Protein AF-A0A2H5Z7C3-F1 (afdb_monomer)

Structure (mmCIF, N/CA/C/O backbone):
data_AF-A0A2H5Z7C3-F1
#
_entry.id   AF-A0A2H5Z7C3-F1
#
loop_
_atom_site.group_PDB
_atom_site.id
_atom_site.type_symbol
_atom_site.label_atom_id
_atom_site.label_alt_id
_atom_site.label_comp_id
_atom_site.label_asym_id
_atom_site.label_entity_id
_atom_site.label_seq_id
_atom_site.pdbx_PDB_ins_code
_atom_site.Cartn_x
_atom_site.Cartn_y
_atom_site.Cartn_z
_atom_site.occupancy
_atom_site.B_iso_or_equiv
_atom_site.auth_seq_id
_atom_site.auth_comp_id
_atom_site.auth_asym_id
_atom_site.auth_atom_id
_atom_site.pdbx_PDB_model_num
ATOM 1 N N . MET A 1 1 ? 13.217 -42.575 -13.765 1.00 55.28 1 MET A N 1
ATOM 2 C CA . MET A 1 1 ? 12.444 -41.443 -13.222 1.00 55.28 1 MET A CA 1
ATOM 3 C C . MET A 1 1 ? 13.321 -40.221 -13.405 1.00 55.28 1 MET A C 1
ATOM 5 O O . MET A 1 1 ? 14.367 -40.145 -12.776 1.00 55.28 1 MET A O 1
ATOM 9 N N . THR A 1 2 ? 13.021 -39.398 -14.406 1.00 44.12 2 THR A N 1
ATOM 10 C CA . THR A 1 2 ? 13.856 -38.245 -14.769 1.00 44.12 2 THR A CA 1
ATOM 11 C C . THR A 1 2 ? 13.688 -37.165 -13.697 1.00 44.12 2 THR A C 1
ATOM 13 O O . THR A 1 2 ? 12.546 -36.944 -13.284 1.00 44.12 2 THR A O 1
ATOM 16 N N . PRO A 1 3 ? 14.763 -36.519 -13.212 1.00 57.31 3 PRO A N 1
ATOM 17 C CA . PRO A 1 3 ? 14.633 -35.403 -12.284 1.00 57.31 3 PRO A CA 1
ATOM 18 C C . PRO A 1 3 ? 13.813 -34.296 -12.949 1.00 57.31 3 PRO A C 1
ATOM 20 O O . PRO A 1 3 ? 14.084 -33.928 -14.091 1.00 57.31 3 PRO A O 1
ATOM 23 N N . ILE A 1 4 ? 12.790 -33.800 -12.256 1.00 62.28 4 ILE A N 1
ATOM 24 C CA . ILE A 1 4 ? 12.065 -32.608 -12.690 1.00 62.28 4 ILE A CA 1
ATOM 25 C C . ILE A 1 4 ? 12.987 -31.425 -12.400 1.00 62.28 4 ILE A C 1
ATOM 27 O O . ILE A 1 4 ? 13.224 -31.096 -11.239 1.00 62.28 4 ILE A O 1
ATOM 31 N N . GLU A 1 5 ? 13.528 -30.803 -13.444 1.00 51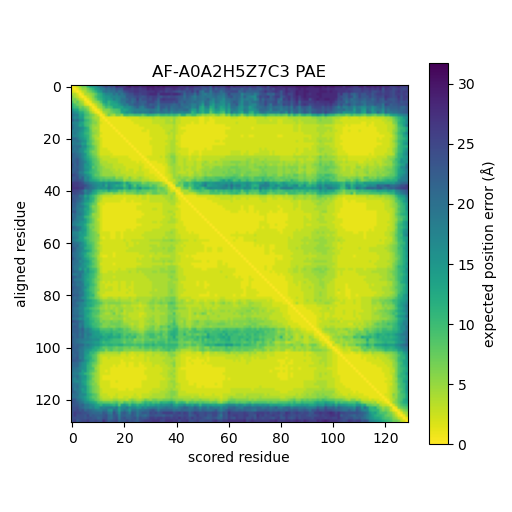.31 5 GLU A N 1
ATOM 32 C CA . GLU A 1 5 ? 14.161 -29.494 -13.316 1.00 51.31 5 GLU A CA 1
ATOM 33 C C . GLU A 1 5 ? 13.067 -28.463 -13.029 1.00 51.31 5 GLU A C 1
ATOM 35 O O . GLU A 1 5 ? 12.273 -28.105 -13.899 1.00 51.31 5 GLU A O 1
ATOM 40 N N . VAL A 1 6 ? 12.992 -28.006 -11.779 1.00 53.50 6 VAL A N 1
ATOM 41 C CA . VAL A 1 6 ? 12.143 -26.875 -11.399 1.00 53.50 6 VAL A CA 1
ATOM 42 C C . VAL A 1 6 ? 12.876 -25.611 -11.829 1.00 53.50 6 VAL A C 1
ATOM 44 O O . VAL A 1 6 ? 13.709 -25.080 -11.098 1.00 53.50 6 VAL A O 1
ATOM 47 N N . THR A 1 7 ? 12.616 -25.140 -13.048 1.00 42.62 7 THR A N 1
ATOM 48 C CA . THR A 1 7 ? 13.072 -23.809 -13.454 1.00 42.62 7 THR A CA 1
ATOM 49 C C . THR A 1 7 ? 12.367 -22.786 -12.559 1.00 42.62 7 THR A C 1
ATOM 51 O O . THR A 1 7 ? 11.131 -22.813 -12.512 1.00 42.62 7 THR A O 1
ATOM 54 N N . PRO A 1 8 ? 13.090 -21.906 -11.837 1.00 47.22 8 PRO A N 1
ATOM 55 C CA . PRO A 1 8 ? 12.450 -20.872 -11.038 1.00 47.22 8 PRO A CA 1
ATOM 56 C C . PRO A 1 8 ? 11.611 -20.003 -11.975 1.00 47.22 8 PRO A C 1
ATOM 58 O O . PRO A 1 8 ? 12.139 -19.335 -12.864 1.00 47.22 8 PRO A O 1
ATOM 61 N N . GLN A 1 9 ? 10.289 -20.075 -11.822 1.00 53.28 9 GLN A N 1
ATOM 62 C CA . GLN A 1 9 ? 9.392 -19.164 -12.517 1.00 53.28 9 GLN A CA 1
ATOM 63 C C . GLN A 1 9 ? 9.638 -17.761 -11.953 1.00 53.28 9 GLN A C 1
ATOM 65 O O . GLN A 1 9 ? 9.841 -17.634 -10.740 1.00 53.28 9 GLN A O 1
ATOM 70 N N . PRO A 1 10 ? 9.634 -16.711 -12.792 1.00 55.62 10 PRO A N 1
ATOM 71 C CA . PRO A 1 10 ? 9.623 -15.345 -12.294 1.00 55.62 10 PRO A CA 1
ATOM 72 C C . PRO A 1 10 ? 8.508 -15.211 -11.247 1.00 55.62 10 PRO A C 1
ATOM 74 O O . PRO A 1 10 ? 7.418 -15.745 -11.482 1.00 55.62 10 PRO A O 1
ATOM 77 N N . PRO A 1 11 ? 8.751 -14.550 -10.101 1.00 63.28 11 PRO A N 1
ATOM 78 C CA . PRO A 1 11 ? 7.689 -14.285 -9.144 1.00 63.28 11 PRO A CA 1
ATOM 79 C C . PRO A 1 11 ? 6.536 -13.605 -9.879 1.00 63.28 11 PRO A C 1
ATOM 81 O O . PRO A 1 11 ? 6.747 -12.624 -10.594 1.00 63.28 11 PRO A O 1
ATOM 84 N N . ASP A 1 12 ? 5.334 -14.154 -9.739 1.00 86.06 12 ASP A N 1
ATOM 85 C CA . ASP A 1 12 ? 4.144 -13.573 -10.345 1.00 86.06 12 ASP A CA 1
ATOM 86 C C . ASP A 1 12 ? 3.819 -12.269 -9.594 1.00 86.06 12 ASP A C 1
ATOM 88 O O . ASP A 1 12 ? 3.279 -12.285 -8.482 1.00 86.06 12 ASP A O 1
ATOM 92 N N . ILE A 1 13 ? 4.243 -11.141 -10.181 1.00 92.00 13 ILE A N 1
ATOM 93 C CA . ILE A 1 13 ? 4.054 -9.786 -9.642 1.00 92.00 13 ILE A CA 1
ATOM 94 C C . ILE A 1 13 ? 2.567 -9.534 -9.389 1.00 92.00 13 ILE A C 1
ATOM 96 O O . ILE A 1 13 ? 2.222 -8.966 -8.353 1.00 92.00 13 ILE A O 1
ATOM 100 N N . ASP A 1 14 ? 1.688 -10.005 -10.276 1.00 93.69 14 ASP A N 1
ATOM 101 C CA . ASP A 1 14 ? 0.245 -9.812 -10.163 1.00 93.69 14 ASP A CA 1
ATOM 102 C C . ASP A 1 14 ? -0.296 -10.579 -8.954 1.00 93.69 14 ASP A C 1
ATOM 104 O O . ASP A 1 14 ? -1.051 -10.030 -8.149 1.00 93.69 14 ASP A O 1
ATOM 108 N N . GLN A 1 15 ? 0.140 -11.828 -8.755 1.00 95.25 15 GLN A N 1
ATOM 109 C CA . GLN A 1 15 ? -0.218 -12.592 -7.555 1.00 95.25 15 GLN A CA 1
ATOM 110 C C . GLN A 1 15 ? 0.326 -11.958 -6.276 1.00 95.25 15 GLN A C 1
ATOM 112 O O . GLN A 1 15 ? -0.356 -11.961 -5.246 1.00 95.25 15 GLN A O 1
ATOM 117 N N . ARG A 1 16 ? 1.553 -11.428 -6.297 1.00 96.19 16 ARG A N 1
ATOM 118 C CA . ARG A 1 16 ? 2.145 -10.787 -5.118 1.00 96.19 16 ARG A CA 1
ATOM 119 C C . ARG A 1 16 ? 1.429 -9.479 -4.782 1.00 96.19 16 ARG A C 1
ATOM 121 O O . ARG A 1 16 ? 1.038 -9.295 -3.630 1.00 96.19 16 ARG A O 1
ATOM 128 N N . ALA A 1 17 ? 1.158 -8.638 -5.777 1.00 97.50 17 ALA A N 1
ATOM 129 C CA . ALA A 1 17 ? 0.359 -7.425 -5.626 1.00 97.50 17 ALA A CA 1
ATOM 130 C C . ALA A 1 17 ? -1.066 -7.745 -5.148 1.00 97.50 17 ALA A C 1
ATOM 132 O O . ALA A 1 17 ? -1.568 -7.097 -4.231 1.00 97.50 17 ALA A O 1
ATOM 133 N N . LEU A 1 18 ? -1.698 -8.799 -5.678 1.00 97.19 18 LEU A N 1
ATOM 134 C CA . LEU A 1 18 ? -3.013 -9.250 -5.222 1.00 97.19 18 LEU A CA 1
ATOM 135 C C . LEU A 1 18 ? -2.993 -9.681 -3.749 1.00 97.19 18 LEU A C 1
ATOM 137 O O . LEU A 1 18 ? -3.909 -9.333 -3.004 1.00 97.19 18 LEU A O 1
ATOM 141 N N . ARG A 1 19 ? -1.954 -10.397 -3.297 1.00 97.56 19 ARG A N 1
ATOM 142 C CA . ARG A 1 19 ? -1.803 -10.752 -1.875 1.00 97.56 19 ARG A CA 1
ATOM 143 C C . ARG A 1 19 ? -1.698 -9.510 -0.991 1.00 97.56 19 ARG A C 1
ATOM 145 O O . ARG A 1 19 ? -2.402 -9.438 0.015 1.00 97.56 19 ARG A O 1
ATOM 152 N N . VAL A 1 20 ? -0.901 -8.516 -1.388 1.00 98.25 20 VAL A N 1
ATOM 153 C CA . VAL A 1 20 ? -0.799 -7.228 -0.675 1.00 98.25 20 VAL A CA 1
ATOM 154 C C . VAL A 1 20 ? -2.150 -6.512 -0.639 1.00 98.25 20 VAL A C 1
ATOM 156 O O . VAL A 1 20 ? -2.587 -6.069 0.420 1.00 98.25 20 VAL A O 1
ATOM 159 N N . PHE A 1 21 ? -2.856 -6.448 -1.769 1.00 96.94 21 PHE A N 1
ATOM 160 C CA . PHE A 1 21 ? -4.183 -5.841 -1.863 1.00 96.94 21 PHE A CA 1
ATOM 161 C C . PHE A 1 21 ? -5.202 -6.511 -0.927 1.00 96.94 21 PHE A C 1
ATOM 163 O O . PHE A 1 21 ? -5.935 -5.833 -0.206 1.00 96.94 21 PHE A O 1
ATOM 170 N N . LEU A 1 22 ? -5.239 -7.845 -0.899 1.00 96.44 22 LEU A N 1
ATOM 171 C CA . LEU A 1 22 ? -6.145 -8.596 -0.030 1.00 96.44 22 LEU A CA 1
ATOM 172 C C . LEU A 1 22 ? -5.787 -8.429 1.451 1.00 96.44 22 LEU A C 1
ATOM 174 O O . LEU A 1 22 ? -6.689 -8.211 2.262 1.00 96.44 22 LEU A O 1
ATOM 178 N N . LYS A 1 23 ? -4.495 -8.448 1.805 1.00 97.38 23 LYS A N 1
ATOM 179 C CA . LYS A 1 23 ? -4.054 -8.163 3.178 1.00 97.38 23 LYS A CA 1
ATOM 180 C C . LYS A 1 23 ? -4.416 -6.734 3.590 1.00 97.38 23 LYS A C 1
ATOM 182 O O . LYS A 1 23 ? -4.886 -6.522 4.700 1.00 97.38 23 LYS A O 1
ATOM 187 N N . ALA A 1 24 ? -4.290 -5.751 2.701 1.00 95.06 24 ALA A N 1
ATOM 188 C CA . ALA A 1 24 ? -4.735 -4.384 2.971 1.00 95.06 24 ALA A CA 1
ATOM 189 C C . ALA A 1 24 ? -6.242 -4.311 3.281 1.00 95.06 24 ALA A C 1
ATOM 191 O O . ALA A 1 24 ? -6.639 -3.614 4.215 1.00 95.06 24 ALA A O 1
ATOM 192 N N . ILE A 1 25 ? -7.076 -5.057 2.544 1.00 93.44 25 ILE A N 1
ATOM 193 C CA . ILE A 1 25 ? -8.515 -5.178 2.831 1.00 93.44 25 ILE A CA 1
ATOM 194 C C . ILE A 1 25 ? -8.750 -5.821 4.202 1.00 93.44 25 ILE A C 1
ATOM 196 O O . ILE A 1 25 ? -9.605 -5.359 4.953 1.00 93.44 25 ILE A O 1
ATOM 200 N N . GLU A 1 26 ? -8.007 -6.872 4.540 1.00 94.00 26 GLU A N 1
ATOM 201 C CA . GLU A 1 26 ? -8.076 -7.521 5.852 1.00 94.00 26 GLU A CA 1
ATOM 202 C C . GLU A 1 26 ? -7.777 -6.526 6.985 1.00 94.00 26 GLU A C 1
ATOM 204 O O . GLU A 1 26 ? -8.582 -6.393 7.907 1.00 94.00 26 GLU A O 1
ATOM 209 N N . LEU A 1 27 ? -6.687 -5.756 6.865 1.00 91.56 27 LEU A N 1
ATOM 210 C CA . LEU A 1 27 ? -6.251 -4.778 7.869 1.00 91.56 27 LEU A CA 1
ATOM 211 C C . LEU A 1 27 ? -7.273 -3.667 8.130 1.00 91.56 27 LEU A C 1
ATOM 213 O O . LEU A 1 27 ? -7.352 -3.162 9.248 1.00 91.56 27 LEU A O 1
ATOM 217 N N . VAL A 1 28 ? -8.069 -3.286 7.127 1.00 88.50 28 VAL A N 1
ATOM 218 C CA . VAL A 1 28 ? -9.132 -2.287 7.312 1.00 88.50 28 VAL A CA 1
ATOM 219 C C . VAL A 1 28 ? -10.429 -2.879 7.865 1.00 88.50 28 VAL A C 1
ATOM 221 O O . VAL A 1 28 ? -11.392 -2.143 7.996 1.00 88.50 28 VAL A O 1
ATOM 224 N N . GLY A 1 29 ? -10.496 -4.170 8.200 1.00 88.56 29 GLY A N 1
ATOM 225 C CA . GLY A 1 29 ? -11.713 -4.811 8.725 1.00 88.56 29 GLY A CA 1
ATOM 226 C C . GLY A 1 29 ? -12.461 -5.674 7.703 1.00 88.56 29 GLY A C 1
ATOM 227 O O . GLY A 1 29 ? -13.621 -6.042 7.906 1.00 88.56 29 GLY A O 1
ATOM 228 N N . GLY A 1 30 ? -11.807 -6.019 6.594 1.00 90.44 30 GLY A N 1
ATOM 229 C CA . GLY A 1 30 ? -12.313 -6.954 5.598 1.00 90.44 30 GLY A CA 1
ATOM 230 C C . GLY A 1 30 ? -13.316 -6.351 4.603 1.00 90.44 30 GLY A C 1
ATOM 231 O O . GLY A 1 30 ? -13.619 -5.155 4.619 1.00 90.44 30 GLY A O 1
ATOM 232 N N . PRO A 1 31 ? -13.890 -7.188 3.716 1.00 88.50 31 PRO A N 1
ATOM 233 C CA . PRO A 1 31 ? -14.752 -6.735 2.622 1.00 88.50 31 PRO A CA 1
ATOM 234 C C . PRO A 1 31 ? -16.019 -6.007 3.096 1.00 88.50 31 PRO A C 1
ATOM 236 O O . PRO A 1 31 ? -16.534 -5.146 2.383 1.00 88.50 31 PRO A O 1
ATOM 239 N N . ARG A 1 32 ? -16.519 -6.309 4.304 1.00 87.25 32 ARG A N 1
ATOM 240 C CA . ARG A 1 32 ? -17.686 -5.622 4.879 1.00 87.25 32 ARG A CA 1
ATOM 241 C C . ARG A 1 32 ? -17.380 -4.160 5.198 1.00 87.25 32 ARG A C 1
ATOM 243 O O . ARG A 1 32 ? -18.200 -3.307 4.865 1.00 87.25 32 ARG A O 1
ATOM 250 N N . GLN A 1 33 ? -16.192 -3.860 5.731 1.00 83.81 33 GLN A N 1
ATOM 251 C CA . GLN A 1 33 ? -15.796 -2.474 5.982 1.00 83.81 33 GLN A CA 1
ATOM 252 C C . GLN A 1 33 ? -15.754 -1.664 4.682 1.00 83.81 33 GLN A C 1
ATOM 254 O O . GLN A 1 33 ? -16.076 -0.474 4.677 1.00 83.81 33 GLN A O 1
ATOM 259 N N . LEU A 1 34 ? -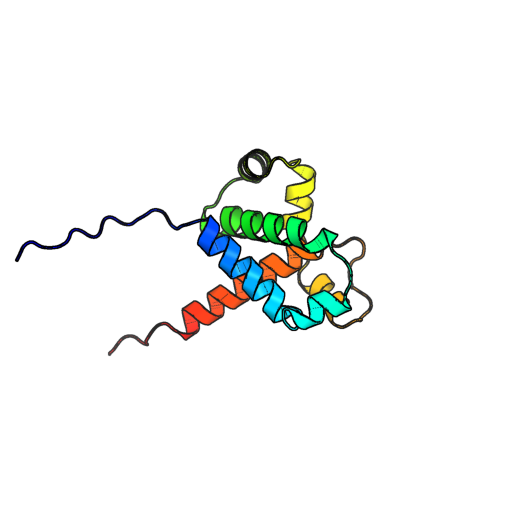15.434 -2.307 3.551 1.00 80.31 34 LEU A N 1
ATOM 260 C CA . LEU A 1 34 ? -15.418 -1.617 2.264 1.00 80.31 34 LEU A CA 1
ATOM 261 C C . LEU A 1 34 ? -16.800 -1.083 1.862 1.00 80.31 34 LEU A C 1
ATOM 263 O O . LEU A 1 34 ? -16.903 -0.003 1.276 1.00 80.31 34 LEU A O 1
ATOM 267 N N . VAL A 1 35 ? -17.859 -1.820 2.204 1.00 81.75 35 VAL A N 1
ATOM 268 C CA . VAL A 1 35 ? -19.253 -1.415 1.968 1.00 81.75 35 VAL A CA 1
ATOM 269 C C . VAL A 1 35 ? -19.619 -0.211 2.836 1.00 81.75 35 VAL A C 1
ATOM 271 O O . VAL A 1 35 ? -20.296 0.708 2.375 1.00 81.75 35 VAL A O 1
ATOM 274 N N . GLU A 1 36 ? -19.143 -0.188 4.078 1.00 79.56 36 GLU A N 1
ATOM 275 C CA . G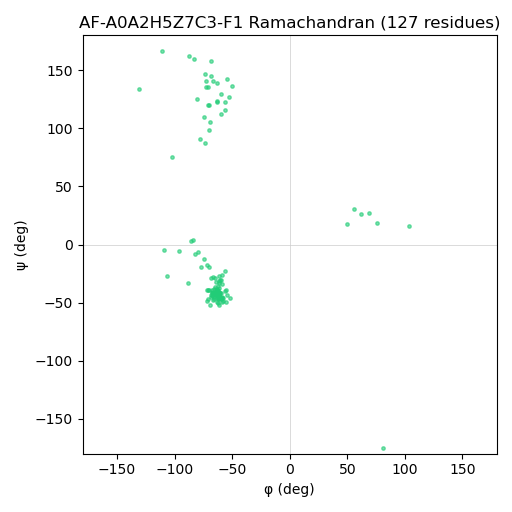LU A 1 36 ? -19.429 0.876 5.044 1.00 79.56 36 GLU A CA 1
ATOM 276 C C . GLU A 1 36 ? -18.708 2.184 4.710 1.00 79.56 36 GLU A C 1
ATOM 278 O O . GLU A 1 36 ? -19.298 3.259 4.817 1.00 79.56 36 GLU A O 1
ATOM 283 N N . LEU A 1 37 ? -17.460 2.102 4.239 1.00 72.50 37 LEU A N 1
ATOM 284 C CA . LEU A 1 37 ? -16.654 3.274 3.896 1.00 72.50 37 LEU A CA 1
ATOM 285 C C . LEU A 1 37 ? -17.158 4.003 2.639 1.00 72.50 37 LEU A C 1
ATOM 287 O O . LEU A 1 37 ? -16.835 5.177 2.464 1.00 72.50 37 LEU A O 1
ATOM 291 N N . ARG A 1 38 ? -17.961 3.344 1.783 1.00 68.25 38 ARG A N 1
ATOM 292 C CA . ARG A 1 38 ? -18.649 3.896 0.587 1.00 68.25 38 ARG A CA 1
ATOM 293 C C . ARG A 1 38 ? -17.777 4.703 -0.393 1.00 68.25 38 ARG A C 1
ATOM 295 O O . ARG A 1 38 ? -18.301 5.436 -1.229 1.00 68.25 38 ARG A O 1
ATOM 302 N N . ARG A 1 39 ? -16.450 4.584 -0.337 1.00 65.19 39 ARG A N 1
ATOM 303 C CA . ARG A 1 39 ? -15.510 5.352 -1.172 1.00 65.19 39 ARG A CA 1
ATOM 304 C C . ARG A 1 39 ? -14.973 4.503 -2.317 1.00 65.19 39 ARG A C 1
ATOM 306 O O . ARG A 1 39 ? -13.832 4.087 -2.278 1.00 65.19 39 ARG A O 1
ATOM 313 N N . LEU A 1 40 ? -15.770 4.260 -3.357 1.00 56.38 40 LEU A N 1
ATOM 314 C CA . LEU A 1 40 ? -15.431 3.329 -4.454 1.00 56.38 40 LEU A CA 1
ATOM 315 C C . LEU A 1 40 ? -14.101 3.617 -5.189 1.00 56.38 40 LEU A C 1
ATOM 317 O O . LEU A 1 40 ? -13.521 2.703 -5.768 1.00 56.38 40 LEU A O 1
ATOM 321 N N . THR A 1 41 ? -13.587 4.849 -5.146 1.00 67.69 41 THR A N 1
ATOM 322 C CA . THR A 1 41 ? -12.355 5.260 -5.847 1.00 67.69 41 THR A CA 1
ATOM 323 C C . THR A 1 41 ? -11.062 4.750 -5.215 1.00 67.69 41 THR A C 1
ATOM 325 O O . THR A 1 41 ? -10.016 4.807 -5.850 1.00 67.69 41 THR A O 1
ATOM 328 N N . TRP A 1 42 ? -11.105 4.225 -3.991 1.00 79.31 42 TRP A N 1
ATOM 329 C CA . TRP A 1 42 ? -9.907 3.726 -3.317 1.00 79.31 42 TRP A CA 1
ATOM 330 C C . TRP A 1 42 ? -9.422 2.352 -3.793 1.00 79.31 42 TRP A C 1
ATOM 332 O O . TRP A 1 42 ? -8.260 2.045 -3.568 1.00 79.31 42 TRP A O 1
ATOM 342 N N . LEU A 1 43 ? -10.257 1.527 -4.447 1.00 88.38 43 LEU A N 1
ATOM 343 C CA . LEU A 1 43 ? -9.854 0.170 -4.840 1.00 88.38 43 LEU A CA 1
ATOM 344 C C . LEU A 1 43 ? -8.823 0.197 -5.977 1.00 88.38 43 LEU A C 1
ATOM 346 O O . LEU A 1 43 ? -7.796 -0.462 -5.824 1.00 88.38 43 LEU A O 1
ATOM 350 N N . PRO A 1 44 ? -9.016 0.980 -7.062 1.00 89.69 44 PRO A N 1
ATOM 351 C CA . PRO A 1 44 ? -7.980 1.136 -8.080 1.00 89.69 44 PRO A CA 1
ATOM 352 C C . PRO A 1 44 ? -6.687 1.714 -7.498 1.00 89.69 44 PRO A C 1
ATOM 354 O O . PRO A 1 44 ? -5.627 1.129 -7.683 1.00 89.69 44 PRO A O 1
ATOM 357 N N . SER A 1 45 ? -6.773 2.784 -6.698 1.00 90.56 45 SER A N 1
ATOM 358 C CA . SER A 1 45 ? -5.587 3.394 -6.079 1.00 90.56 45 SER A CA 1
ATOM 359 C C . SER A 1 45 ? -4.874 2.470 -5.086 1.00 90.56 45 SER A C 1
ATOM 361 O O . SER A 1 45 ? -3.656 2.541 -4.951 1.00 90.56 45 SER A O 1
ATOM 363 N N . LEU A 1 46 ? -5.605 1.599 -4.382 1.00 93.75 46 LEU A N 1
ATOM 364 C CA . LEU A 1 46 ? -5.017 0.585 -3.508 1.00 93.75 46 LEU A CA 1
ATOM 365 C C . LEU A 1 46 ? -4.323 -0.510 -4.316 1.00 93.75 46 LEU A C 1
ATOM 367 O O . LEU A 1 46 ? -3.250 -0.953 -3.921 1.00 93.75 46 LEU A O 1
ATOM 371 N N . MET A 1 47 ? -4.897 -0.919 -5.448 1.00 95.56 47 MET A N 1
ATOM 372 C CA . MET A 1 47 ? -4.246 -1.879 -6.335 1.00 95.56 47 MET A CA 1
ATOM 373 C C . MET A 1 47 ? -2.974 -1.284 -6.956 1.00 95.56 47 MET A C 1
ATOM 375 O O . MET A 1 47 ? -1.926 -1.919 -6.908 1.00 95.56 47 MET A O 1
ATOM 379 N N . GLU A 1 48 ? -3.019 -0.041 -7.448 1.00 95.44 48 GLU A N 1
ATOM 380 C CA . GLU A 1 48 ? -1.826 0.692 -7.906 1.00 95.44 48 GLU A CA 1
ATOM 381 C C . GLU A 1 48 ? -0.754 0.758 -6.813 1.00 95.44 48 GLU A C 1
ATOM 383 O O . GLU A 1 48 ? 0.421 0.507 -7.078 1.00 95.44 48 GLU A O 1
ATOM 388 N N . ALA A 1 49 ? -1.160 1.042 -5.570 1.00 96.81 49 ALA A N 1
ATOM 389 C CA . ALA A 1 49 ? -0.249 1.063 -4.436 1.00 96.81 49 ALA A CA 1
ATOM 390 C C . ALA A 1 49 ? 0.359 -0.312 -4.143 1.00 96.81 49 ALA A C 1
ATOM 392 O O . ALA A 1 49 ? 1.554 -0.386 -3.874 1.00 96.81 49 ALA A O 1
ATOM 393 N N . ALA A 1 50 ? -0.429 -1.385 -4.236 1.00 98.00 50 ALA A N 1
ATOM 394 C CA . ALA A 1 50 ? 0.041 -2.750 -4.042 1.00 98.00 50 ALA A CA 1
ATOM 395 C C . ALA A 1 50 ? 1.112 -3.136 -5.075 1.00 98.00 50 ALA A C 1
ATOM 397 O O . ALA A 1 50 ? 2.172 -3.628 -4.694 1.00 98.00 50 ALA A O 1
ATOM 398 N N . TYR A 1 51 ? 0.895 -2.834 -6.360 1.00 98.12 51 TYR A N 1
ATOM 399 C CA . TYR A 1 51 ? 1.935 -3.010 -7.380 1.00 98.12 51 TYR A CA 1
ATOM 400 C C . TYR A 1 51 ? 3.166 -2.152 -7.088 1.00 98.12 51 TYR A C 1
ATOM 402 O O . TYR A 1 51 ? 4.288 -2.648 -7.141 1.00 98.12 51 TYR A O 1
ATOM 410 N N . ALA A 1 52 ? 2.966 -0.873 -6.764 1.00 98.00 52 ALA A N 1
ATOM 411 C CA . ALA A 1 52 ? 4.059 0.057 -6.521 1.00 98.00 52 ALA A CA 1
ATOM 412 C C . ALA A 1 52 ? 4.986 -0.407 -5.390 1.00 98.00 52 ALA A C 1
ATOM 414 O O . ALA A 1 52 ? 6.203 -0.377 -5.564 1.00 98.00 52 ALA A O 1
ATOM 415 N N . VAL A 1 53 ? 4.432 -0.852 -4.256 1.00 98.00 53 VAL A N 1
ATOM 416 C CA . VAL A 1 53 ? 5.246 -1.304 -3.116 1.00 98.00 53 VAL A CA 1
ATOM 417 C C . VAL A 1 53 ? 5.954 -2.622 -3.411 1.00 98.00 53 VAL A C 1
ATOM 419 O O . VAL A 1 53 ? 7.126 -2.747 -3.084 1.00 98.00 53 VAL A O 1
ATOM 422 N N . VAL A 1 54 ? 5.306 -3.574 -4.091 1.00 97.81 54 VAL A N 1
ATOM 423 C CA . VAL A 1 54 ? 5.937 -4.853 -4.468 1.00 97.81 54 VAL A CA 1
ATOM 424 C C . VAL A 1 54 ? 7.103 -4.619 -5.426 1.00 97.81 54 VAL A C 1
ATOM 426 O O . VAL A 1 54 ? 8.212 -5.099 -5.195 1.00 97.81 54 VAL A O 1
ATOM 429 N N . LEU A 1 55 ? 6.881 -3.830 -6.480 1.00 97.19 55 LEU A N 1
ATOM 430 C CA . LEU A 1 55 ? 7.910 -3.533 -7.476 1.00 97.19 55 LEU A CA 1
ATOM 431 C C . LEU A 1 55 ? 9.098 -2.771 -6.872 1.00 97.19 55 LEU A C 1
ATOM 433 O O . LEU A 1 55 ? 10.244 -3.052 -7.220 1.00 97.19 55 LEU A O 1
ATOM 437 N N . ALA A 1 56 ? 8.841 -1.830 -5.962 1.00 97.38 56 ALA A N 1
ATOM 438 C CA . ALA A 1 56 ? 9.894 -1.067 -5.299 1.00 97.38 56 ALA A CA 1
ATOM 439 C C . ALA A 1 56 ? 10.682 -1.921 -4.292 1.00 97.38 56 ALA A C 1
ATOM 441 O O . ALA A 1 56 ? 11.912 -1.935 -4.309 1.00 97.38 56 ALA A O 1
ATOM 442 N N . GLU A 1 57 ? 9.983 -2.645 -3.420 1.00 96.56 57 GLU A N 1
ATOM 443 C CA . GLU A 1 57 ? 10.593 -3.270 -2.246 1.00 96.56 57 GLU A CA 1
ATOM 444 C C . GLU A 1 57 ? 11.142 -4.675 -2.521 1.00 96.56 57 GLU A C 1
ATOM 446 O O . GLU A 1 57 ? 12.136 -5.064 -1.915 1.00 96.56 57 GLU A O 1
ATOM 451 N N . GLU A 1 58 ? 10.517 -5.446 -3.415 1.00 94.94 58 GLU A N 1
ATOM 452 C CA . GLU A 1 58 ? 10.894 -6.847 -3.683 1.00 94.94 58 GLU A CA 1
ATOM 453 C C . GLU A 1 58 ? 11.603 -7.029 -5.026 1.00 94.94 58 GLU A C 1
ATOM 455 O O . GLU A 1 58 ? 12.411 -7.943 -5.179 1.00 94.94 58 GLU A O 1
ATOM 460 N N . HIS A 1 59 ? 11.335 -6.146 -5.991 1.00 94.62 59 HIS A N 1
ATOM 461 C CA . HIS A 1 59 ? 11.971 -6.180 -7.312 1.00 94.62 59 HIS A CA 1
ATOM 462 C C . HIS A 1 59 ? 12.968 -5.037 -7.542 1.00 94.62 59 HIS A C 1
ATOM 464 O O . HIS A 1 59 ? 13.645 -5.026 -8.571 1.00 94.62 59 HIS A O 1
ATOM 470 N N . HIS A 1 60 ? 13.081 -4.097 -6.597 1.00 95.44 60 HIS A N 1
ATOM 471 C CA . HIS A 1 60 ? 14.022 -2.971 -6.626 1.00 95.44 60 HIS A CA 1
ATOM 472 C C . HIS A 1 60 ? 13.925 -2.092 -7.881 1.00 95.44 60 HIS A C 1
ATOM 474 O O . HIS A 1 60 ? 14.917 -1.503 -8.314 1.00 95.44 60 HIS A O 1
ATOM 480 N N . TRP A 1 61 ? 12.732 -1.989 -8.470 1.00 96.38 61 TRP A N 1
ATOM 481 C CA . TRP A 1 61 ? 12.497 -1.077 -9.585 1.00 96.38 61 TRP A CA 1
ATOM 482 C C . TRP A 1 61 ? 12.577 0.376 -9.118 1.00 96.38 61 TRP A C 1
ATOM 484 O O . TRP A 1 61 ? 12.140 0.738 -8.022 1.00 96.38 61 TRP A O 1
ATOM 494 N N . SER A 1 62 ? 13.097 1.239 -9.984 1.00 96.44 62 SER A N 1
ATOM 495 C CA . SER A 1 62 ? 13.103 2.682 -9.755 1.00 96.44 62 SER A CA 1
ATOM 496 C C . SER A 1 62 ? 11.691 3.273 -9.819 1.00 96.44 62 SER A C 1
ATOM 498 O O . SER A 1 62 ? 10.784 2.749 -10.473 1.00 96.44 62 SER A O 1
ATOM 500 N N . ALA A 1 63 ? 11.507 4.440 -9.196 1.00 95.56 63 ALA A N 1
ATOM 501 C CA . ALA A 1 63 ? 10.243 5.169 -9.276 1.00 95.56 63 ALA A CA 1
ATOM 502 C C . ALA A 1 63 ? 9.866 5.509 -10.734 1.00 95.56 63 ALA A C 1
ATOM 504 O O . ALA A 1 63 ? 8.695 5.533 -11.100 1.00 95.56 63 ALA A O 1
ATOM 505 N N . GLU A 1 64 ? 10.844 5.772 -11.596 1.00 96.94 64 GLU A N 1
ATOM 506 C CA . GLU A 1 64 ? 10.624 6.049 -13.012 1.00 96.94 64 GLU A CA 1
ATOM 507 C C . GLU A 1 64 ? 10.092 4.827 -13.777 1.00 96.94 64 GLU A C 1
ATOM 509 O O . GLU A 1 64 ? 9.187 4.971 -14.602 1.00 96.94 64 GLU A O 1
ATOM 514 N N . GLU A 1 65 ? 10.624 3.632 -13.510 1.00 97.06 65 GLU A N 1
ATOM 515 C CA . GLU A 1 65 ? 10.170 2.380 -14.132 1.00 97.06 65 GLU A CA 1
ATOM 516 C C . GLU A 1 65 ? 8.752 2.021 -13.703 1.00 97.06 65 GLU A C 1
ATOM 518 O O . GLU A 1 65 ? 7.897 1.769 -14.554 1.00 97.06 65 GLU A O 1
ATOM 523 N N . ILE A 1 66 ? 8.482 2.083 -12.400 1.00 97.19 66 ILE A N 1
ATOM 524 C CA . ILE A 1 66 ? 7.163 1.788 -11.836 1.00 97.19 66 ILE A CA 1
ATOM 525 C C . ILE A 1 66 ? 6.125 2.790 -12.353 1.00 97.19 66 ILE A C 1
ATOM 527 O O . ILE A 1 66 ? 5.033 2.397 -12.752 1.00 97.19 66 ILE A O 1
ATOM 531 N N . ALA A 1 67 ? 6.460 4.084 -12.404 1.00 96.25 67 ALA A N 1
ATOM 532 C CA . ALA A 1 67 ? 5.544 5.110 -12.898 1.00 96.25 67 ALA A CA 1
ATOM 533 C C . ALA A 1 67 ? 5.163 4.867 -14.366 1.00 96.25 67 ALA A C 1
ATOM 535 O O . ALA A 1 67 ? 3.992 4.970 -14.728 1.00 96.25 67 ALA A O 1
ATOM 536 N N . ARG A 1 68 ? 6.140 4.478 -15.199 1.00 96.94 68 ARG A N 1
ATOM 537 C CA . ARG A 1 68 ? 5.907 4.105 -16.600 1.00 96.94 68 ARG A CA 1
ATOM 538 C C . ARG A 1 68 ? 5.031 2.859 -16.716 1.00 96.94 68 ARG A C 1
ATOM 540 O O . ARG A 1 68 ? 4.131 2.848 -17.547 1.00 96.94 68 ARG A O 1
ATOM 547 N N . PHE A 1 69 ? 5.294 1.843 -15.897 1.00 95.38 69 PHE A N 1
ATOM 548 C CA . PHE A 1 69 ? 4.530 0.596 -15.875 1.00 95.38 69 PHE A CA 1
ATOM 549 C C . PHE A 1 69 ? 3.063 0.823 -15.483 1.00 95.38 69 PHE A C 1
ATOM 551 O O . PHE A 1 69 ? 2.167 0.334 -16.162 1.00 95.38 69 PHE A O 1
ATOM 558 N N . LEU A 1 70 ? 2.818 1.620 -14.440 1.00 94.44 70 LEU A N 1
ATOM 559 C CA . LEU A 1 70 ? 1.472 1.915 -13.937 1.00 94.44 70 LEU A CA 1
ATOM 560 C C . LEU A 1 70 ? 0.749 3.031 -14.709 1.00 94.44 70 LEU A C 1
ATOM 562 O O . LEU A 1 70 ? -0.425 3.284 -14.461 1.00 94.44 70 LEU A O 1
ATOM 566 N N . GLY A 1 71 ? 1.429 3.725 -15.626 1.00 94.75 71 GLY A N 1
ATOM 567 C CA . GLY A 1 71 ? 0.844 4.842 -16.373 1.00 94.75 71 GLY A CA 1
ATOM 568 C C . GLY A 1 71 ? 0.562 6.085 -15.517 1.00 94.75 71 GLY A C 1
ATOM 569 O O . GLY A 1 71 ? -0.327 6.869 -15.846 1.00 94.75 71 GLY A O 1
ATOM 570 N N . VAL A 1 72 ? 1.316 6.285 -14.431 1.00 93.62 72 VAL A N 1
ATOM 571 C CA . VAL A 1 72 ? 1.187 7.434 -13.517 1.00 93.62 72 VAL A CA 1
ATOM 572 C C . VAL A 1 72 ? 2.396 8.363 -13.616 1.00 93.62 72 VAL A C 1
ATOM 574 O O . VAL A 1 72 ? 3.437 8.023 -14.175 1.00 93.62 72 VAL A O 1
ATOM 577 N N . SER A 1 73 ? 2.294 9.569 -13.052 1.00 96.19 73 SER A N 1
ATOM 578 C CA . SER A 1 73 ? 3.463 10.452 -12.959 1.00 96.19 73 SER A CA 1
ATOM 579 C C . SER A 1 73 ? 4.443 9.971 -11.883 1.00 96.19 73 SER A C 1
ATOM 581 O O . SER A 1 73 ? 4.040 9.502 -10.818 1.00 96.19 73 SER A O 1
ATOM 583 N N . THR A 1 74 ? 5.744 10.179 -12.099 1.00 96.06 74 THR A N 1
ATOM 584 C CA . THR A 1 74 ? 6.776 9.876 -11.091 1.00 96.06 74 THR A CA 1
ATOM 585 C C . THR A 1 74 ? 6.564 10.666 -9.794 1.00 96.06 74 THR A C 1
ATOM 587 O O . THR A 1 74 ? 6.879 10.178 -8.713 1.00 96.06 74 THR A O 1
ATOM 590 N N . ALA A 1 75 ? 5.997 11.876 -9.870 1.00 95.06 75 ALA A N 1
ATOM 591 C CA . ALA A 1 75 ? 5.641 12.666 -8.692 1.00 95.06 75 ALA A CA 1
ATOM 592 C C . ALA A 1 75 ? 4.527 11.997 -7.868 1.00 95.06 75 ALA A C 1
ATOM 594 O O . ALA A 1 75 ? 4.675 11.857 -6.654 1.00 95.06 75 ALA A O 1
ATOM 595 N N . ALA A 1 76 ? 3.455 11.537 -8.525 1.00 91.56 76 ALA A N 1
ATOM 596 C CA . ALA A 1 76 ? 2.365 10.811 -7.874 1.00 91.56 76 ALA A CA 1
ATOM 597 C C . ALA A 1 76 ? 2.865 9.512 -7.230 1.00 91.56 76 ALA A C 1
ATOM 599 O O . ALA A 1 76 ? 2.555 9.241 -6.072 1.00 91.56 76 ALA A O 1
ATOM 600 N N . LEU A 1 77 ? 3.716 8.763 -7.935 1.00 95.38 77 LEU A N 1
ATOM 601 C CA . LEU A 1 77 ? 4.302 7.548 -7.385 1.00 95.38 77 LEU A CA 1
ATOM 602 C C . LEU A 1 77 ? 5.188 7.829 -6.163 1.00 95.38 77 LEU A C 1
ATOM 604 O O . LEU A 1 77 ? 5.068 7.153 -5.147 1.00 95.38 77 LEU A O 1
ATOM 608 N N . ARG A 1 78 ? 6.068 8.837 -6.221 1.00 94.62 78 ARG A N 1
ATOM 609 C CA . ARG A 1 78 ? 6.909 9.202 -5.066 1.00 94.62 78 ARG A CA 1
ATOM 610 C C . ARG A 1 78 ? 6.069 9.629 -3.868 1.00 94.62 78 ARG A C 1
ATOM 612 O O . ARG A 1 78 ? 6.439 9.319 -2.741 1.00 94.62 78 ARG A O 1
ATOM 619 N N . HIS A 1 79 ? 4.962 10.329 -4.103 1.00 92.50 79 HIS A N 1
ATOM 620 C CA . HIS A 1 79 ? 4.020 10.687 -3.047 1.00 92.50 79 HIS A CA 1
ATOM 621 C C . HIS A 1 79 ? 3.374 9.442 -2.417 1.00 92.50 79 HIS A C 1
ATOM 623 O O . HIS A 1 79 ? 3.315 9.342 -1.196 1.00 92.50 79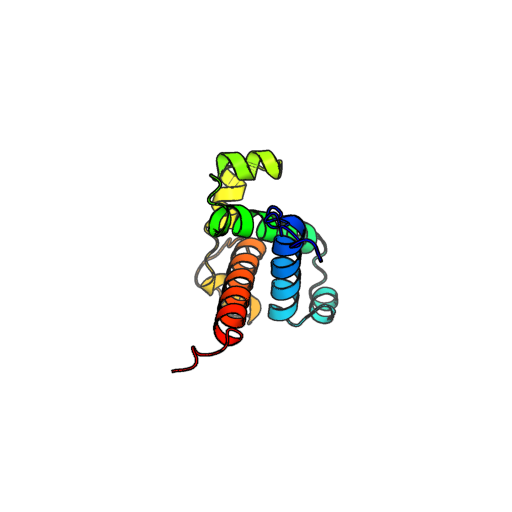 HIS A O 1
ATOM 629 N N . LEU A 1 80 ? 2.973 8.465 -3.236 1.00 93.62 80 LEU A N 1
ATOM 630 C CA . LEU A 1 80 ? 2.432 7.182 -2.785 1.00 93.62 80 LEU A CA 1
ATOM 631 C C . LEU A 1 80 ? 3.447 6.389 -1.949 1.00 93.62 80 LEU A C 1
ATOM 633 O O . LEU A 1 80 ? 3.123 5.977 -0.838 1.00 93.62 80 LEU A O 1
ATOM 637 N N . LEU A 1 81 ? 4.670 6.195 -2.455 1.00 94.38 81 LEU A N 1
ATOM 638 C CA . LEU A 1 81 ? 5.707 5.384 -1.797 1.00 94.38 81 LEU A CA 1
ATOM 639 C C . LEU A 1 81 ? 6.202 6.000 -0.478 1.00 94.38 81 LEU A C 1
ATOM 641 O O . LEU A 1 81 ? 6.621 5.287 0.431 1.00 94.38 81 LEU A O 1
ATOM 645 N N . ARG A 1 82 ? 6.134 7.330 -0.347 1.00 94.12 82 ARG A N 1
ATOM 646 C CA . ARG A 1 82 ? 6.519 8.058 0.874 1.00 94.12 82 ARG A CA 1
ATOM 647 C C . ARG A 1 82 ? 5.407 8.154 1.913 1.00 94.12 82 ARG A C 1
ATOM 649 O O . ARG A 1 82 ? 5.617 8.804 2.930 1.00 94.12 82 ARG A O 1
ATOM 656 N N . ALA A 1 83 ? 4.244 7.550 1.673 1.00 91.69 83 ALA A N 1
ATOM 657 C CA . ALA A 1 83 ? 3.119 7.652 2.588 1.00 91.69 83 ALA A CA 1
ATOM 658 C C . ALA A 1 83 ? 3.508 7.185 4.012 1.00 91.69 83 ALA A C 1
ATOM 660 O O . ALA A 1 83 ? 3.956 6.039 4.173 1.00 91.69 83 ALA A O 1
ATOM 661 N N . PRO A 1 84 ? 3.349 8.046 5.037 1.00 89.75 84 PRO A N 1
ATOM 662 C CA . PRO A 1 84 ? 3.646 7.696 6.421 1.00 89.75 84 PRO A CA 1
ATOM 663 C C . PRO A 1 84 ? 2.618 6.696 6.955 1.00 89.75 84 PRO A C 1
ATOM 665 O O . PRO A 1 84 ? 1.420 6.969 7.012 1.00 89.75 84 PRO A O 1
ATOM 668 N N . GLU A 1 85 ? 3.091 5.524 7.367 1.00 90.88 85 GLU A N 1
ATOM 669 C CA . GLU A 1 85 ? 2.241 4.430 7.854 1.00 90.88 85 GLU A CA 1
ATOM 670 C C . GLU A 1 85 ? 1.521 4.789 9.159 1.00 90.88 85 GLU A C 1
ATOM 672 O O . GLU A 1 85 ? 0.340 4.479 9.313 1.00 90.88 85 GLU A O 1
ATOM 677 N N . ALA A 1 86 ? 2.199 5.501 10.065 1.00 88.06 86 ALA A N 1
ATOM 678 C CA . ALA A 1 86 ? 1.638 5.934 11.345 1.00 88.06 86 ALA A CA 1
ATOM 679 C C . ALA A 1 86 ? 0.386 6.806 11.157 1.00 88.06 86 ALA A C 1
ATOM 681 O O . ALA A 1 86 ? -0.673 6.487 11.695 1.00 88.06 86 ALA A O 1
ATOM 682 N N . ALA A 1 87 ? 0.466 7.824 10.298 1.00 85.62 87 ALA A N 1
ATOM 683 C CA . ALA A 1 87 ? -0.665 8.701 10.009 1.00 85.62 87 ALA A CA 1
ATOM 684 C C . ALA A 1 87 ? -1.827 7.972 9.308 1.00 85.62 87 ALA A C 1
ATOM 686 O O . ALA A 1 87 ? -2.992 8.338 9.475 1.00 85.62 87 ALA A O 1
ATOM 687 N N . VAL A 1 88 ? -1.542 6.912 8.538 1.00 85.88 88 VAL A N 1
ATOM 688 C CA . VAL A 1 88 ? -2.594 6.046 7.981 1.00 85.88 88 VAL A CA 1
ATOM 689 C C . VAL A 1 88 ? -3.288 5.246 9.081 1.00 85.88 88 VAL A C 1
ATOM 691 O O . VAL A 1 88 ? -4.517 5.184 9.081 1.00 85.88 88 VAL A O 1
ATOM 694 N N . LEU A 1 89 ? -2.542 4.675 10.029 1.00 85.06 89 LEU A N 1
ATOM 695 C CA . LEU A 1 89 ? -3.115 3.938 11.160 1.00 85.06 89 LEU A CA 1
ATOM 696 C C . LEU A 1 89 ? -3.986 4.829 12.050 1.00 85.06 89 LEU A C 1
ATOM 698 O O . LEU A 1 89 ? -5.112 4.444 12.359 1.00 85.06 89 LEU A O 1
ATOM 702 N N . GLU A 1 90 ? -3.499 6.016 12.413 1.00 85.12 90 GLU A N 1
ATOM 703 C CA . GLU A 1 90 ? -4.247 7.019 13.189 1.00 85.12 90 GLU A CA 1
ATOM 704 C C . GLU A 1 90 ? -5.574 7.345 12.491 1.00 85.12 90 GLU A C 1
ATOM 706 O O . GLU A 1 90 ? -6.658 7.214 13.065 1.00 85.12 90 GLU A O 1
ATOM 711 N N . ARG A 1 91 ? -5.514 7.633 11.185 1.00 82.56 91 ARG A N 1
ATOM 712 C CA . ARG A 1 91 ? -6.706 7.917 10.382 1.00 82.56 91 ARG A CA 1
ATOM 713 C C . ARG A 1 91 ? -7.690 6.746 10.333 1.00 82.56 91 ARG A C 1
ATOM 715 O O . ARG A 1 91 ? -8.898 6.974 10.374 1.00 82.56 91 ARG A O 1
ATOM 722 N N . LEU A 1 92 ? -7.207 5.510 10.208 1.00 79.75 92 LEU A N 1
ATOM 723 C CA . LEU A 1 92 ? -8.060 4.315 10.185 1.00 79.75 92 LEU A CA 1
ATOM 724 C C . LEU A 1 92 ? -8.727 4.048 11.541 1.00 79.75 92 LEU A C 1
ATOM 726 O O . LEU A 1 92 ? -9.835 3.518 11.572 1.00 79.75 92 LEU A O 1
ATOM 730 N N . ARG A 1 93 ? -8.097 4.461 12.645 1.00 81.38 93 ARG A N 1
ATOM 731 C CA . ARG A 1 93 ? -8.666 4.405 14.003 1.00 81.38 93 ARG A CA 1
ATOM 732 C C . ARG A 1 93 ? -9.643 5.545 14.305 1.00 81.38 93 ARG A C 1
ATOM 734 O O . ARG A 1 93 ? -10.283 5.531 15.352 1.00 81.38 93 ARG A O 1
ATOM 741 N N . GLY A 1 94 ? -9.783 6.510 13.395 1.00 78.94 94 GLY A N 1
ATOM 742 C CA . GLY A 1 94 ? -10.591 7.711 13.607 1.00 78.94 94 GLY A CA 1
ATOM 743 C C . GLY A 1 94 ? -9.922 8.747 14.516 1.00 78.94 94 GLY A C 1
ATOM 744 O O . GLY A 1 94 ? -10.610 9.616 15.047 1.00 78.94 94 GLY A O 1
ATOM 745 N N . GLU A 1 95 ? -8.605 8.650 14.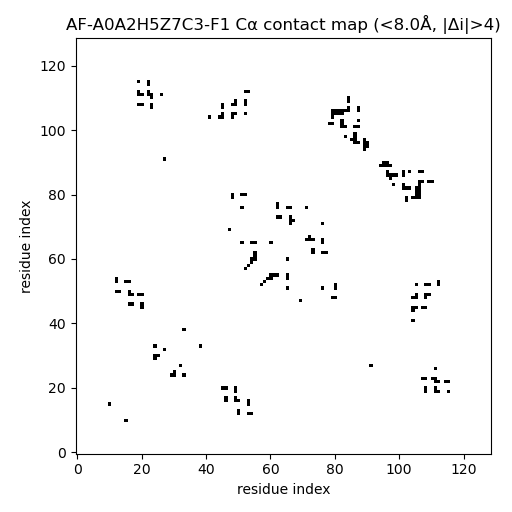701 1.00 83.31 95 GLU A N 1
ATOM 746 C CA . GLU A 1 95 ? -7.786 9.616 15.435 1.00 83.31 95 GLU A CA 1
ATOM 747 C C . GLU A 1 95 ? -7.407 10.800 14.520 1.00 83.31 95 GLU A C 1
ATOM 749 O O . GLU A 1 95 ? -7.455 10.694 13.288 1.00 83.31 95 GLU A O 1
ATOM 754 N N . GLU A 1 96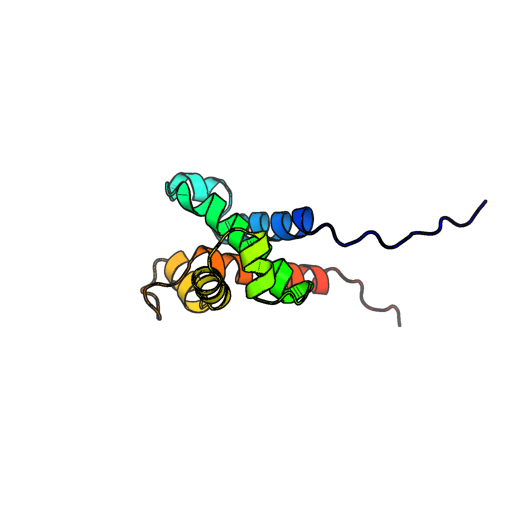 ? -7.034 11.942 15.111 1.00 80.50 96 GLU A N 1
ATOM 755 C CA . GLU A 1 96 ? -6.475 13.067 14.348 1.00 80.50 96 GLU A CA 1
ATOM 756 C C . GLU A 1 96 ? -5.060 12.688 13.881 1.00 80.50 96 GLU A C 1
ATOM 758 O O . GLU A 1 96 ? -4.210 12.400 14.727 1.00 80.50 96 GLU A O 1
ATOM 763 N N . PRO A 1 97 ? -4.789 12.663 12.565 1.00 78.62 97 PRO A N 1
ATOM 764 C CA . PRO A 1 97 ? -3.512 12.193 12.060 1.00 78.62 97 PRO A CA 1
ATOM 765 C C . PRO A 1 97 ? -2.397 13.206 12.336 1.00 78.62 97 PRO A C 1
ATOM 767 O O . PRO A 1 97 ? -2.559 14.414 12.160 1.00 78.62 97 PRO A O 1
ATOM 770 N N . SER A 1 98 ? -1.230 12.682 12.691 1.00 79.94 98 SER A N 1
ATOM 771 C CA . SER A 1 98 ? 0.033 13.404 12.874 1.00 79.94 98 SER A CA 1
ATOM 772 C C . SER A 1 98 ? 0.495 14.146 11.615 1.00 79.94 98 SER A C 1
ATOM 774 O O . SER A 1 98 ? 1.173 15.170 11.717 1.00 79.94 98 SER A O 1
ATOM 776 N N . GLU A 1 99 ? 0.090 13.670 10.433 1.00 83.69 99 GLU A N 1
ATOM 777 C CA . GLU A 1 99 ? 0.325 14.317 9.144 1.00 83.69 99 GLU A CA 1
ATOM 778 C C . GLU A 1 99 ? -0.964 14.418 8.313 1.00 83.69 99 GLU A C 1
ATOM 780 O O . GLU A 1 99 ? -1.710 13.450 8.126 1.00 83.69 99 GLU A O 1
ATOM 785 N N . HIS A 1 100 ? -1.212 15.600 7.744 1.00 76.00 100 HIS A N 1
ATOM 786 C CA . HIS A 1 100 ? -2.321 15.841 6.817 1.00 76.00 100 HIS A CA 1
ATOM 787 C C . HIS A 1 100 ? 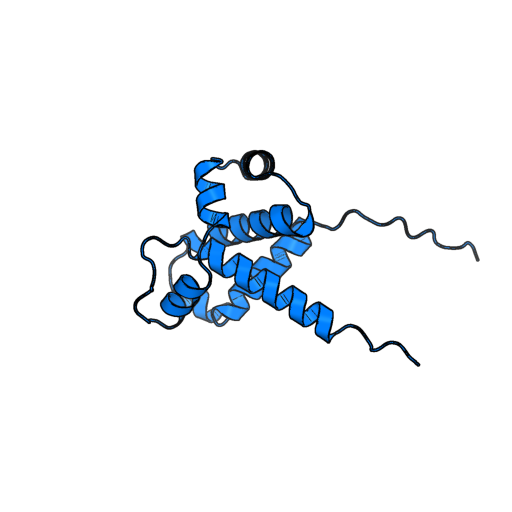-1.919 15.523 5.364 1.00 76.00 100 HIS A C 1
ATOM 789 O O . HIS A 1 100 ? -0.745 15.463 5.021 1.00 76.00 100 HIS A O 1
ATOM 795 N N . ASN A 1 101 ? -2.905 15.345 4.473 1.00 77.75 101 ASN A N 1
ATOM 796 C CA . ASN A 1 101 ? -2.712 15.034 3.038 1.00 77.75 101 ASN A CA 1
ATOM 797 C C . ASN A 1 101 ? -1.986 13.711 2.721 1.00 77.75 101 ASN A C 1
ATOM 799 O O . ASN A 1 101 ? -1.421 13.545 1.643 1.00 77.75 101 ASN A O 1
ATOM 803 N N . VAL A 1 102 ? -2.061 12.738 3.625 1.00 82.31 102 VAL A N 1
ATOM 804 C CA . VAL A 1 102 ? -1.426 11.427 3.459 1.00 82.31 102 VAL A CA 1
ATOM 805 C C . VAL A 1 102 ? -2.116 10.580 2.387 1.00 82.31 102 VAL A C 1
ATOM 807 O O . VAL A 1 102 ? -3.345 10.449 2.357 1.00 82.31 102 VAL A O 1
ATOM 810 N N . HIS A 1 103 ? -1.314 9.936 1.533 1.00 87.38 103 HIS A N 1
ATOM 811 C CA . HIS A 1 103 ? -1.797 8.954 0.567 1.00 87.38 103 HIS A CA 1
ATOM 812 C C . HIS A 1 103 ? -2.174 7.635 1.267 1.00 87.38 103 HIS A C 1
ATOM 814 O O . HIS A 1 103 ? -1.373 6.706 1.366 1.00 87.38 103 HIS A O 1
ATOM 820 N N . VAL A 1 104 ? -3.420 7.550 1.744 1.00 88.94 104 VAL A N 1
ATOM 821 C CA . VAL A 1 104 ? -3.939 6.428 2.554 1.00 88.94 104 VAL A CA 1
ATOM 822 C C . VAL A 1 104 ? -3.693 5.061 1.911 1.00 88.94 104 VAL A C 1
ATOM 824 O O . VAL A 1 104 ? -3.200 4.157 2.576 1.00 88.94 104 VAL A O 1
ATOM 827 N N . ALA A 1 105 ? -3.971 4.918 0.612 1.00 91.88 105 ALA A N 1
ATOM 828 C CA . ALA A 1 105 ? -3.746 3.666 -0.114 1.00 91.88 105 ALA A CA 1
ATOM 829 C C . ALA A 1 105 ? -2.263 3.249 -0.138 1.00 91.88 105 ALA A C 1
ATOM 831 O O . ALA A 1 105 ? -1.959 2.063 -0.084 1.00 91.88 105 ALA A O 1
ATOM 832 N N . GLY A 1 106 ? -1.351 4.226 -0.161 1.00 94.12 106 GLY A N 1
ATOM 833 C CA . GLY A 1 106 ? 0.093 3.989 -0.171 1.00 94.12 106 GLY A CA 1
ATOM 834 C C . GLY A 1 106 ? 0.560 3.433 1.166 1.00 94.12 106 GLY A C 1
ATOM 835 O O . GLY A 1 106 ? 1.165 2.368 1.213 1.00 94.12 106 GLY A O 1
ATOM 836 N N . GLY A 1 107 ? 0.200 4.105 2.263 1.00 94.06 107 GLY A N 1
ATOM 837 C CA . GLY A 1 107 ? 0.572 3.641 3.600 1.00 94.06 107 GLY A CA 1
ATOM 838 C C . GLY A 1 107 ? -0.083 2.304 3.951 1.00 94.06 107 GLY A C 1
ATOM 839 O O . GLY A 1 107 ? 0.563 1.447 4.543 1.00 94.06 107 GLY A O 1
ATOM 840 N N . LEU A 1 108 ? -1.326 2.073 3.517 1.00 94.00 108 LEU A N 1
ATOM 841 C CA . LEU A 1 108 ? -2.001 0.796 3.741 1.00 94.00 108 LEU A CA 1
ATOM 842 C C . LEU A 1 108 ? -1.343 -0.364 2.975 1.00 94.00 108 LEU A C 1
ATOM 844 O O . LEU A 1 108 ? -1.183 -1.442 3.540 1.00 94.00 108 LEU A O 1
ATOM 848 N N . ALA A 1 109 ? -0.932 -0.154 1.720 1.00 97.06 109 ALA A N 1
ATOM 849 C CA . ALA A 1 109 ? -0.215 -1.173 0.951 1.00 97.06 109 ALA A CA 1
ATOM 850 C C . ALA A 1 109 ? 1.137 -1.531 1.591 1.00 97.06 109 ALA A C 1
ATOM 852 O O . ALA A 1 109 ? 1.489 -2.707 1.649 1.00 97.06 109 ALA A O 1
ATOM 853 N N . LYS A 1 110 ? 1.861 -0.540 2.130 1.00 97.12 110 LYS A N 1
ATOM 854 C CA . LYS A 1 110 ? 3.112 -0.768 2.871 1.00 97.12 110 LYS A CA 1
ATOM 855 C C . LYS A 1 110 ? 2.885 -1.607 4.131 1.00 97.12 110 LYS A C 1
ATOM 857 O O . LYS A 1 110 ? 3.517 -2.645 4.293 1.00 97.12 110 LYS A O 1
ATOM 862 N N . LEU A 1 111 ? 1.907 -1.222 4.954 1.00 96.38 111 LEU A N 1
ATOM 863 C CA . LEU A 1 111 ? 1.515 -1.981 6.149 1.00 96.38 111 LEU A CA 1
ATOM 864 C C . LEU A 1 111 ? 1.131 -3.428 5.817 1.00 96.38 111 LEU A C 1
ATOM 866 O O . LEU A 1 111 ? 1.473 -4.351 6.554 1.00 96.38 111 LEU A O 1
ATOM 870 N N . ALA A 1 112 ? 0.419 -3.630 4.708 1.00 97.31 112 ALA A N 1
ATOM 871 C CA . ALA A 1 112 ? 0.015 -4.951 4.253 1.00 97.31 112 ALA A CA 1
ATOM 872 C C . ALA A 1 112 ? 1.205 -5.806 3.799 1.00 97.31 112 ALA A C 1
ATOM 874 O O . ALA A 1 112 ? 1.277 -6.982 4.153 1.00 97.31 112 ALA A O 1
ATOM 875 N N . LEU A 1 113 ? 2.147 -5.227 3.051 1.00 97.81 113 LEU A N 1
ATOM 876 C CA . LEU A 1 113 ? 3.366 -5.918 2.637 1.00 97.81 113 LEU A CA 1
ATOM 877 C C . LEU A 1 113 ? 4.207 -6.346 3.850 1.00 97.81 113 LEU A C 1
ATOM 879 O O . LEU A 1 113 ? 4.636 -7.496 3.928 1.00 97.81 113 LEU A O 1
ATOM 883 N N . ASP A 1 114 ? 4.374 -5.458 4.827 1.00 96.69 114 ASP A N 1
ATOM 884 C CA . ASP A 1 114 ? 5.098 -5.756 6.064 1.00 96.69 114 ASP A CA 1
ATOM 885 C C . ASP A 1 114 ? 4.416 -6.845 6.899 1.00 96.69 114 ASP A C 1
ATOM 887 O O . ASP A 1 114 ? 5.086 -7.716 7.454 1.00 96.69 114 ASP A O 1
ATOM 891 N N . ALA A 1 115 ? 3.082 -6.829 6.981 1.00 96.69 115 ALA A N 1
ATOM 892 C CA . ALA A 1 115 ? 2.328 -7.878 7.661 1.00 96.69 115 ALA A CA 1
ATOM 893 C C . ALA A 1 115 ? 2.541 -9.250 6.998 1.00 96.69 115 ALA A C 1
ATOM 895 O O . ALA A 1 115 ? 2.787 -10.229 7.698 1.00 96.69 115 ALA A O 1
ATOM 896 N N . LEU A 1 116 ? 2.515 -9.312 5.660 1.00 97.31 116 LEU A N 1
ATOM 897 C CA . LEU A 1 116 ? 2.781 -10.548 4.917 1.00 97.31 116 LEU A CA 1
ATOM 898 C C . LEU A 1 116 ? 4.195 -11.077 5.169 1.00 97.31 116 LEU A C 1
ATOM 900 O O . LEU A 1 116 ? 4.352 -12.267 5.418 1.00 97.31 116 LEU A O 1
ATOM 904 N N . ARG A 1 117 ? 5.208 -10.204 5.166 1.00 96.19 117 ARG A N 1
ATOM 905 C CA . ARG A 1 117 ? 6.600 -10.596 5.448 1.00 96.19 117 ARG A CA 1
ATOM 906 C C . ARG A 1 117 ? 6.743 -11.224 6.835 1.00 96.19 117 ARG A C 1
ATOM 908 O O . ARG A 1 117 ? 7.339 -12.287 6.969 1.00 96.19 117 ARG A O 1
ATOM 915 N N . ARG A 1 118 ? 6.123 -10.623 7.856 1.00 95.88 118 ARG A N 1
ATOM 916 C CA . ARG A 1 118 ? 6.131 -11.162 9.230 1.00 95.88 118 ARG A CA 1
ATOM 917 C C . ARG A 1 118 ? 5.420 -12.512 9.337 1.00 95.88 118 ARG A C 1
ATOM 919 O O . ARG A 1 118 ? 5.859 -13.381 10.089 1.00 95.88 118 ARG A O 1
ATOM 926 N N . GLU A 1 119 ? 4.320 -12.696 8.607 1.00 94.00 119 GLU A N 1
ATOM 927 C CA . GLU A 1 119 ? 3.607 -13.978 8.541 1.00 94.00 119 GLU A CA 1
ATOM 928 C C . GLU A 1 119 ? 4.462 -15.058 7.867 1.00 94.00 119 GLU A C 1
ATOM 930 O O . GLU A 1 119 ? 4.535 -16.180 8.365 1.00 94.00 119 GLU A O 1
ATOM 935 N N . GLU A 1 120 ? 5.152 -14.717 6.778 1.00 93.12 120 GLU A N 1
ATOM 936 C CA . GLU A 1 120 ? 6.066 -15.606 6.050 1.00 93.12 120 GLU A CA 1
ATOM 937 C C . GLU A 1 120 ? 7.268 -16.026 6.925 1.00 93.12 120 GLU A C 1
ATOM 939 O O . GLU A 1 120 ? 7.608 -17.211 6.983 1.00 93.12 120 GLU A O 1
ATOM 944 N N . GLU A 1 121 ? 7.847 -15.092 7.686 1.00 89.94 121 GLU A N 1
ATOM 945 C CA . GLU A 1 121 ? 8.898 -15.366 8.680 1.00 89.94 121 GLU A CA 1
ATOM 946 C C . GLU A 1 121 ? 8.406 -16.297 9.798 1.00 89.94 121 GLU A C 1
ATOM 948 O O . GLU A 1 121 ? 9.079 -17.265 10.142 1.00 89.94 121 GLU A O 1
ATOM 953 N N . SER A 1 122 ? 7.199 -16.057 10.321 1.00 83.38 122 SER A N 1
ATOM 954 C CA . SER A 1 122 ? 6.607 -16.857 11.408 1.00 83.38 122 SER A CA 1
ATOM 955 C C . SER A 1 122 ? 6.159 -18.258 10.966 1.00 83.38 122 SER A C 1
ATOM 957 O O . SER A 1 122 ? 5.937 -19.128 11.804 1.00 83.38 122 SER A O 1
ATOM 959 N N . SER A 1 123 ? 5.998 -18.476 9.657 1.00 76.75 123 SER A N 1
ATOM 960 C CA . SER A 1 123 ? 5.549 -19.746 9.065 1.00 76.75 123 SER A CA 1
ATOM 961 C C . SER A 1 123 ? 6.704 -20.639 8.598 1.00 76.75 123 SER A C 1
ATOM 963 O O . SER A 1 123 ? 6.468 -21.763 8.149 1.00 76.75 123 SER A O 1
ATOM 965 N N . SER A 1 124 ? 7.9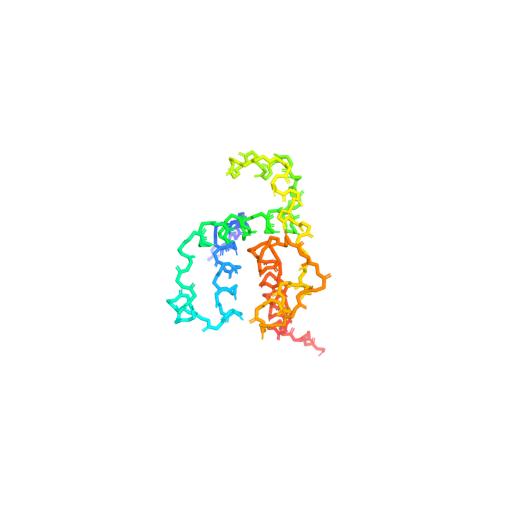44 -20.151 8.670 1.00 64.75 124 SER A N 1
ATOM 966 C CA . SER A 1 124 ? 9.138 -20.911 8.295 1.00 64.75 124 SER A CA 1
ATOM 967 C C . SER A 1 124 ? 9.537 -21.849 9.447 1.00 64.75 124 SER A C 1
ATOM 969 O O . SER A 1 124 ? 9.688 -21.371 10.571 1.00 64.75 124 SER A O 1
ATOM 971 N N . PRO A 1 125 ? 9.684 -23.173 9.228 1.00 60.19 125 PRO A N 1
ATOM 972 C CA . PRO A 1 125 ? 10.044 -24.099 10.301 1.00 60.19 125 PRO A CA 1
ATOM 973 C C . PRO A 1 125 ? 11.441 -23.776 10.854 1.00 60.19 125 PRO A C 1
ATOM 975 O O . PRO A 1 125 ? 12.354 -23.468 10.084 1.00 60.19 125 P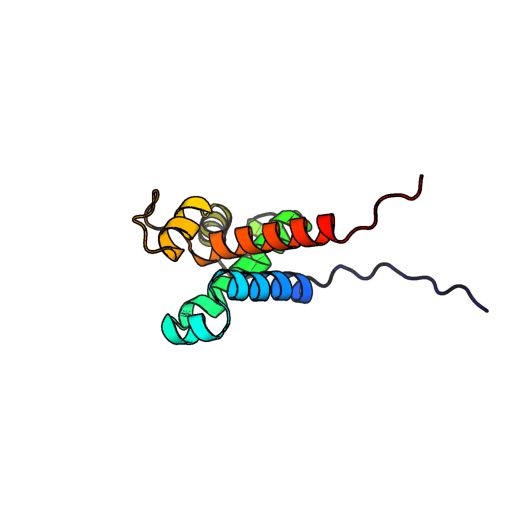RO A O 1
ATOM 978 N N . GLU A 1 126 ? 11.607 -23.848 12.181 1.00 58.25 126 GLU A N 1
ATOM 979 C CA . GLU A 1 126 ? 12.923 -23.758 12.828 1.00 58.25 126 GLU A CA 1
ATOM 980 C C . GLU A 1 126 ? 13.875 -24.810 12.228 1.00 58.25 126 GLU A C 1
ATOM 982 O O . GLU A 1 126 ? 13.434 -25.922 11.916 1.00 58.25 126 GLU A O 1
ATOM 987 N N . PRO A 1 127 ? 15.171 -24.494 12.044 1.00 56.12 127 PRO A N 1
ATOM 988 C CA . PRO A 1 127 ? 16.122 -25.478 11.552 1.00 56.12 127 PRO A CA 1
ATOM 989 C C . PRO A 1 127 ? 16.223 -26.616 12.574 1.00 56.12 127 PRO A C 1
ATOM 991 O O . PRO A 1 127 ? 16.541 -26.372 13.738 1.00 56.12 127 PRO A O 1
ATOM 994 N N . GLU A 1 128 ? 15.950 -27.852 12.143 1.00 52.34 128 GLU A N 1
ATOM 995 C CA . GLU A 1 128 ? 16.258 -29.044 12.939 1.00 52.34 128 GLU A CA 1
ATOM 996 C C . GLU A 1 128 ? 17.761 -29.033 13.266 1.00 52.34 128 GLU A C 1
ATOM 998 O O . GLU A 1 128 ? 18.605 -29.058 12.366 1.00 52.34 128 GLU A O 1
ATOM 1003 N N . VAL A 1 129 ? 18.065 -28.918 14.562 1.00 61.28 129 VAL A N 1
ATOM 1004 C CA . VAL A 1 129 ? 19.409 -28.993 15.162 1.00 61.28 129 VAL A CA 1
ATOM 1005 C C . VAL A 1 129 ? 19.935 -30.419 15.215 1.00 61.28 129 VAL A C 1
ATOM 1007 O O . VAL A 1 129 ? 19.153 -31.328 15.572 1.00 61.28 129 VAL A O 1
#

Sequence (129 aa):
MTPIEVTPQPPDIDQRALRVFLKAIELVGGPRQLVELRRLTWLPSLMEAAYAVVLAEEHHWSAEEIARFLGVSTAALRHLLRAPEAAVLERLRGEEPSEHNVHVAGGLAKLALDALRREEESSSPEPEV

Nearest PDB structures (foldseek):
  2j4g-assembly2_B  TM=2.585E-01  e=6.688E+00  Bacteroides thetaiotaomicron VPI-5482
  5abh-assembly2_B  TM=2.620E-01  e=6.339E+00  Bacteroides thetaiotaomicron

Foldseek 3Di:
DDDPPPDDDDPPLLVQLVQLLQLLCVVLPHPVVVVVVPPVVLSLVLSLLSSLCCCCPVVVDDLVVSCVVSVHDSVVSVLLQPFDLQQLVCVSVVHHGPDPPGPNSSSSSVVSSVVVVVVVVVPDDDPDD

Mean predicted aligned error: 7.09 Å

Secondary structure (DSSP, 8-state):
--------PPP-HHHHHHHHHHHHHHHTTHHHHHHHH--TTHHHHHHHHHHHHHHHHTS---HHHHHHHHT--HHHHHHHHT--HHHHHHHHTTPPPSSSS--HHHHHHHHHHHHHHHHHHHTSPPP--

Radius of gyration: 17.01 Å; Cα contacts (8 Å, |Δi|>4): 121; chains: 1; bounding box: 39×57×32 Å

pLDDT: mean 85.8, std 14.28, range [42.62, 98.25]

Solvent-accessible surface area (backbone atoms only — not comparable to full-atom values): 7316 Å² total; per-residue (Å²): 134,82,83,80,81,79,72,85,70,77,79,58,60,68,61,52,20,47,52,19,38,52,41,32,39,48,77,67,62,28,77,66,39,56,65,73,66,68,57,77,74,50,58,63,51,23,46,54,23,12,43,49,49,45,38,40,74,78,66,64,46,50,63,65,56,50,12,62,73,72,74,49,53,51,69,59,45,53,50,28,76,63,23,55,47,67,31,34,51,31,46,74,73,70,44,87,44,90,53,80,92,62,38,50,39,23,12,38,20,49,53,18,45,53,50,50,51,52,49,54,61,73,69,52,78,78,80,88,126